Protein AF-A0A2X0ITS3-F1 (afdb_monomer_lite)

Organism: NCBI:txid2219663

Foldseek 3Di:
DDPPPPDDDPQPPDQDPCQQQQQAASPPRHGADPVKGWAFDAWDWDQDPVGDTDIGTGTHTPVDDPDDD

Radius of gyration: 12.17 Å; chains: 1; bounding box: 28×25×29 Å

Secondary structure (DSSP, 8-state):
------------S---HHHHTTSBBTTT-PBPBTTB--EEEEEEEEE-TTS-EEEEEEEE-TT------

Sequence (69 aa):
MAYVLERRLPLPEQVSIARLHGEACIGCGRTAAKDRPLALAGTIAVPDAEGIERPWQVVTCPDCTLRET

Structure (mmCIF, N/CA/C/O backbone):
data_AF-A0A2X0ITS3-F1
#
_entry.id   AF-A0A2X0ITS3-F1
#
loop_
_atom_site.group_PDB
_atom_site.id
_atom_site.type_symbol
_atom_site.label_atom_id
_atom_site.label_alt_id
_atom_site.label_comp_id
_atom_site.label_asym_id
_atom_site.label_entity_id
_atom_site.label_seq_id
_atom_site.pdbx_PDB_ins_code
_atom_site.Cartn_x
_atom_site.Cartn_y
_atom_site.Cartn_z
_atom_site.occupancy
_atom_site.B_iso_or_equiv
_atom_site.auth_seq_id
_atom_site.auth_comp_id
_atom_site.auth_asym_id
_atom_site.auth_atom_id
_atom_site.pdbx_PDB_model_num
ATOM 1 N N . MET A 1 1 ? 16.597 -7.863 10.324 1.00 33.19 1 MET A N 1
ATOM 2 C CA . MET A 1 1 ? 16.170 -8.729 9.206 1.00 33.19 1 MET A CA 1
ATOM 3 C C . MET A 1 1 ? 15.434 -7.844 8.218 1.00 33.19 1 MET A C 1
ATOM 5 O O . MET A 1 1 ? 14.423 -7.270 8.595 1.00 33.19 1 MET A O 1
ATOM 9 N N . ALA A 1 2 ? 16.010 -7.613 7.039 1.00 29.41 2 ALA A N 1
ATOM 10 C CA . ALA A 1 2 ? 15.411 -6.778 6.002 1.00 29.41 2 ALA A CA 1
ATOM 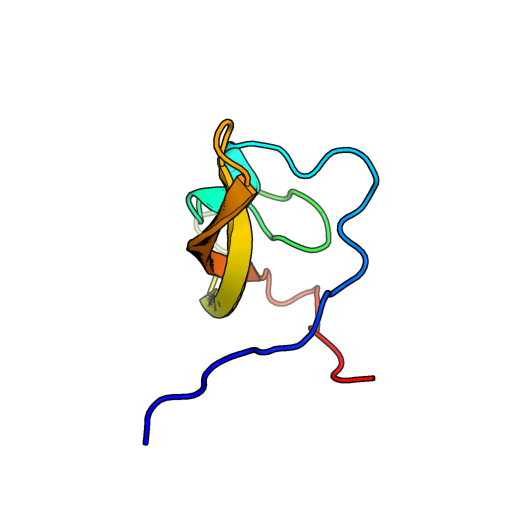11 C C . ALA A 1 2 ? 14.566 -7.682 5.099 1.00 29.41 2 ALA A C 1
ATOM 13 O O . ALA A 1 2 ? 15.108 -8.577 4.456 1.00 29.41 2 ALA A O 1
ATOM 14 N N . TYR A 1 3 ? 13.249 -7.493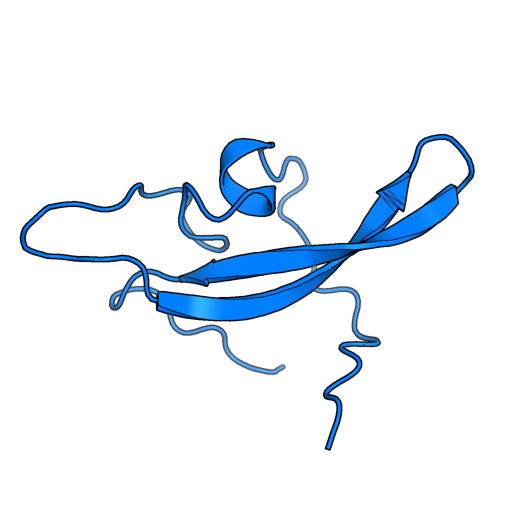 5.100 1.00 36.22 3 TYR A N 1
ATOM 15 C CA . TYR A 1 3 ? 12.362 -8.183 4.171 1.00 36.22 3 TYR A CA 1
ATOM 16 C C . TYR A 1 3 ? 12.490 -7.494 2.811 1.00 36.22 3 TYR A C 1
ATOM 18 O O . TYR A 1 3 ? 11.887 -6.449 2.575 1.00 36.22 3 TYR A O 1
ATOM 26 N N . VAL A 1 4 ? 13.339 -8.041 1.940 1.00 36.31 4 VAL A N 1
ATOM 27 C CA . VAL A 1 4 ? 13.358 -7.680 0.521 1.00 36.31 4 VAL A CA 1
ATOM 28 C C . VAL A 1 4 ? 12.203 -8.439 -0.127 1.00 36.31 4 VAL A C 1
ATOM 30 O O . VAL A 1 4 ? 12.254 -9.656 -0.289 1.00 36.31 4 VAL A O 1
ATOM 33 N N . LEU A 1 5 ? 11.119 -7.729 -0.429 1.00 42.22 5 LEU A N 1
ATOM 34 C CA . LEU A 1 5 ? 9.989 -8.251 -1.195 1.00 42.22 5 LEU A CA 1
ATOM 35 C C . LEU A 1 5 ? 10.415 -8.376 -2.671 1.00 42.22 5 LEU A C 1
ATOM 37 O O . LEU A 1 5 ? 10.108 -7.524 -3.492 1.00 42.22 5 LEU A O 1
ATOM 41 N N . GLU A 1 6 ? 11.130 -9.451 -3.017 1.00 40.94 6 GLU A N 1
ATOM 42 C CA . GLU A 1 6 ? 11.490 -9.815 -4.405 1.00 40.94 6 GLU A CA 1
ATOM 43 C C . GLU A 1 6 ? 10.308 -10.411 -5.204 1.00 40.94 6 GLU A C 1
ATOM 45 O O . GLU A 1 6 ? 10.499 -11.148 -6.172 1.00 40.94 6 GLU A O 1
ATOM 50 N N . ARG A 1 7 ? 9.055 -10.140 -4.819 1.00 44.53 7 ARG A N 1
ATOM 51 C CA . ARG A 1 7 ? 7.878 -10.696 -5.500 1.00 44.53 7 ARG A CA 1
ATOM 52 C C . ARG A 1 7 ? 7.076 -9.600 -6.182 1.00 44.53 7 ARG A C 1
ATOM 54 O O . ARG A 1 7 ? 6.494 -8.740 -5.526 1.00 44.53 7 ARG A O 1
ATOM 61 N N . ARG A 1 8 ? 7.013 -9.688 -7.516 1.00 44.16 8 ARG A N 1
ATOM 62 C CA . ARG A 1 8 ? 6.065 -8.964 -8.372 1.00 44.16 8 ARG A CA 1
ATOM 63 C C . ARG A 1 8 ? 4.640 -9.339 -7.957 1.00 44.16 8 ARG A C 1
ATOM 65 O O . ARG A 1 8 ? 4.068 -10.290 -8.483 1.00 44.16 8 ARG A O 1
ATOM 72 N N . LEU A 1 9 ? 4.075 -8.616 -6.993 1.00 46.56 9 LEU A N 1
ATOM 73 C CA . LEU A 1 9 ? 2.631 -8.615 -6.782 1.00 46.56 9 LEU A CA 1
ATOM 74 C C . LEU A 1 9 ? 1.995 -8.128 -8.092 1.00 46.56 9 LEU A C 1
ATOM 76 O O . LEU A 1 9 ? 2.493 -7.144 -8.646 1.00 46.56 9 LEU A O 1
ATOM 80 N N . PRO A 1 10 ? 0.944 -8.779 -8.621 1.00 43.97 10 PRO A N 1
ATOM 81 C CA . PRO A 1 10 ? 0.197 -8.230 -9.740 1.00 43.97 10 PRO A CA 1
ATOM 82 C C . PRO A 1 10 ? -0.448 -6.933 -9.253 1.00 43.97 10 PRO A C 1
ATOM 84 O O . PRO A 1 10 ? -1.505 -6.929 -8.622 1.00 43.97 10 PRO A O 1
ATOM 87 N N . LEU A 1 11 ? 0.247 -5.822 -9.482 1.00 52.16 11 LEU A N 1
ATOM 88 C CA . LEU A 1 11 ? -0.315 -4.497 -9.334 1.00 52.16 11 LEU A CA 1
ATOM 89 C C . LEU A 1 11 ? -1.543 -4.480 -10.262 1.00 52.16 11 LEU A C 1
ATOM 91 O O . LEU A 1 11 ? -1.407 -4.887 -11.420 1.00 52.16 11 LEU A O 1
ATOM 95 N N . PRO A 1 12 ? -2.746 -4.077 -9.802 1.00 53.53 12 PRO A N 1
ATOM 96 C CA . PRO A 1 12 ? -3.818 -3.760 -10.741 1.00 53.53 12 PRO A CA 1
ATOM 97 C C . PRO A 1 12 ? -3.228 -2.831 -11.805 1.00 53.53 12 PRO A C 1
ATOM 99 O O . PRO A 1 12 ? -2.396 -1.998 -11.444 1.00 53.53 12 PRO A O 1
ATOM 102 N N . GLU A 1 13 ? -3.613 -2.985 -13.079 1.00 54.72 13 GLU A N 1
ATOM 103 C CA . GLU A 1 13 ? -2.974 -2.338 -14.250 1.00 54.72 13 GLU A CA 1
ATOM 104 C C . GLU A 1 13 ? -2.656 -0.841 -14.066 1.00 54.72 13 GLU A C 1
ATOM 106 O O . GLU A 1 13 ? -1.814 -0.292 -14.770 1.00 54.72 13 GLU A O 1
ATOM 111 N N . GLN A 1 14 ? -3.309 -0.175 -13.108 1.00 59.16 14 GLN A N 1
ATOM 112 C CA . GLN A 1 14 ? -3.013 1.178 -12.662 1.00 59.16 14 GLN A CA 1
ATOM 113 C C . GLN A 1 14 ? -2.992 1.256 -11.123 1.00 59.16 14 GLN A C 1
ATOM 115 O O . GLN A 1 14 ? -4.014 1.497 -10.472 1.00 59.16 14 GLN A O 1
ATOM 120 N N . VAL A 1 15 ? -1.820 1.080 -10.508 1.00 65.44 15 VAL A N 1
ATOM 121 C CA . VAL A 1 15 ? -1.611 1.484 -9.109 1.00 65.44 15 VAL A CA 1
ATOM 122 C C . VAL A 1 15 ? -1.373 2.987 -9.090 1.00 65.44 15 VAL A C 1
ATOM 124 O O . VAL A 1 15 ? -0.395 3.484 -9.639 1.00 65.44 15 VAL A O 1
ATOM 127 N N . SER A 1 16 ? -2.309 3.728 -8.495 1.00 72.00 16 SER A N 1
ATOM 128 C CA . SER A 1 16 ? -2.206 5.182 -8.416 1.00 72.00 16 SER A CA 1
ATOM 129 C C . SER A 1 16 ? -1.045 5.616 -7.520 1.00 72.00 16 SER A C 1
ATOM 131 O O . SER A 1 16 ? -0.709 4.942 -6.545 1.00 72.00 16 SER A O 1
ATOM 133 N N . ILE A 1 17 ? -0.484 6.794 -7.807 1.00 76.56 17 ILE A N 1
ATOM 134 C CA . ILE A 1 17 ? 0.584 7.423 -7.011 1.00 76.56 17 ILE A CA 1
ATOM 135 C C . ILE A 1 17 ? 0.200 7.474 -5.522 1.00 76.56 17 ILE A C 1
ATOM 137 O O . ILE A 1 17 ? 0.999 7.101 -4.670 1.00 76.56 17 ILE A O 1
ATOM 141 N N . ALA A 1 18 ? -1.056 7.801 -5.200 1.00 76.19 18 ALA A N 1
ATOM 142 C CA . ALA A 1 18 ? -1.549 7.820 -3.820 1.00 76.19 18 ALA A CA 1
ATOM 143 C C . ALA A 1 18 ? -1.378 6.472 -3.083 1.00 76.19 18 ALA A C 1
ATOM 145 O O . ALA A 1 18 ? -1.140 6.442 -1.878 1.00 76.19 18 ALA A O 1
ATOM 146 N N . ARG A 1 19 ? -1.463 5.336 -3.787 1.00 82.56 19 ARG A N 1
ATOM 147 C CA . ARG A 1 19 ? -1.226 4.009 -3.191 1.00 82.56 19 ARG A CA 1
ATOM 148 C C . ARG A 1 19 ? 0.262 3.735 -2.972 1.00 82.56 19 ARG A C 1
ATOM 150 O O . ARG A 1 19 ? 0.615 3.122 -1.969 1.00 82.56 19 ARG A O 1
ATOM 157 N N . LEU A 1 20 ? 1.122 4.203 -3.881 1.00 81.75 20 LEU A N 1
ATOM 158 C CA . LEU A 1 20 ? 2.580 4.067 -3.763 1.00 81.75 20 LEU A CA 1
ATOM 159 C C . LEU A 1 20 ? 3.157 4.935 -2.643 1.00 81.75 20 LEU A C 1
ATOM 161 O O . LEU A 1 20 ? 4.081 4.514 -1.961 1.00 81.75 20 LEU A O 1
ATOM 165 N N . HIS A 1 21 ? 2.589 6.118 -2.417 1.00 83.19 21 HIS A N 1
ATOM 166 C CA . HIS A 1 21 ? 3.022 7.039 -1.364 1.00 83.19 21 HIS A CA 1
ATOM 167 C C . HIS A 1 21 ? 2.426 6.727 0.022 1.00 83.19 21 HIS A C 1
ATOM 169 O O . HIS A 1 21 ? 2.622 7.493 0.963 1.00 83.19 21 HIS A O 1
ATOM 175 N N . GLY A 1 22 ? 1.693 5.617 0.172 1.00 84.62 22 GLY A N 1
ATOM 176 C CA . GLY A 1 22 ? 1.098 5.228 1.453 1.00 84.62 22 GLY A CA 1
ATOM 177 C C . GLY A 1 22 ? -0.102 6.082 1.888 1.00 84.62 22 GLY A C 1
ATOM 178 O O . GLY A 1 22 ? -0.516 6.018 3.043 1.00 84.62 22 GLY A O 1
ATOM 179 N N . GLU A 1 23 ? -0.683 6.868 0.981 1.00 86.94 23 GLU A N 1
ATOM 180 C CA . GLU A 1 23 ? -1.858 7.712 1.249 1.00 86.94 23 GLU A CA 1
ATOM 181 C C . GLU A 1 23 ? -3.177 6.936 1.089 1.00 86.94 23 GLU A C 1
ATOM 183 O O . GLU A 1 23 ? -4.221 7.318 1.628 1.00 86.94 23 GLU A O 1
ATOM 188 N N . ALA A 1 24 ? -3.130 5.817 0.360 1.00 88.88 24 ALA A N 1
ATOM 189 C CA . ALA A 1 24 ? -4.260 4.941 0.096 1.00 88.88 24 ALA A CA 1
ATOM 190 C C . ALA A 1 24 ? -3.885 3.456 0.217 1.00 88.88 24 ALA A C 1
ATOM 192 O O . ALA A 1 24 ? -2.767 3.047 -0.086 1.00 88.88 24 ALA A O 1
ATOM 193 N N . CYS A 1 25 ? -4.859 2.635 0.615 1.00 89.00 25 CYS A N 1
ATOM 194 C CA . CYS A 1 25 ? -4.742 1.183 0.672 1.00 89.00 25 CYS A CA 1
ATOM 195 C C . CYS A 1 25 ? -4.309 0.622 -0.689 1.00 89.00 25 CYS A C 1
ATOM 197 O O . CYS A 1 25 ? -4.976 0.856 -1.700 1.00 89.00 25 CYS A O 1
ATOM 199 N N . ILE A 1 26 ? -3.236 -0.167 -0.710 1.00 85.50 26 ILE A N 1
ATOM 200 C CA . ILE A 1 26 ? -2.684 -0.731 -1.946 1.00 85.50 26 ILE A CA 1
ATOM 201 C C . ILE A 1 26 ? -3.668 -1.672 -2.662 1.00 85.50 26 ILE A C 1
ATOM 203 O O . ILE A 1 26 ? -3.717 -1.690 -3.891 1.00 85.50 26 ILE A O 1
ATOM 207 N N . GLY A 1 27 ? -4.508 -2.387 -1.904 1.00 83.94 27 GLY A N 1
ATOM 208 C CA . GLY A 1 27 ? -5.500 -3.320 -2.444 1.00 83.94 27 GLY A CA 1
ATOM 209 C C . GLY A 1 27 ? -6.734 -2.631 -3.033 1.00 83.94 27 GLY A C 1
ATOM 210 O O . GLY A 1 27 ? -7.072 -2.851 -4.193 1.00 83.94 27 GLY A O 1
ATOM 211 N N . CYS A 1 28 ? -7.412 -1.782 -2.250 1.00 85.06 28 CYS A N 1
ATOM 212 C CA . CYS A 1 28 ? -8.715 -1.210 -2.626 1.00 85.06 28 CYS A CA 1
ATOM 213 C C . CYS A 1 28 ? -8.703 0.295 -2.949 1.00 85.06 28 CYS A C 1
ATOM 215 O O . CYS A 1 28 ? -9.707 0.825 -3.414 1.00 85.06 28 CYS A O 1
ATOM 217 N N . GLY A 1 29 ? -7.596 1.007 -2.712 1.00 85.69 29 GLY A N 1
ATOM 218 C CA . GLY A 1 29 ? -7.469 2.446 -2.977 1.00 85.69 29 GLY A CA 1
ATOM 219 C C . GLY A 1 29 ? -8.144 3.372 -1.961 1.00 85.69 29 GLY A C 1
ATOM 220 O O . GLY A 1 29 ? -8.174 4.581 -2.172 1.00 85.69 29 GLY A O 1
ATOM 221 N N . ARG A 1 30 ? -8.678 2.836 -0.861 1.00 88.12 30 ARG A N 1
ATOM 222 C CA . ARG A 1 30 ? -9.289 3.624 0.216 1.00 88.12 30 ARG A CA 1
ATOM 223 C C . ARG A 1 30 ? -8.249 4.468 0.964 1.00 88.12 30 ARG A C 1
ATOM 225 O O . ARG A 1 30 ? -7.207 3.941 1.340 1.00 88.12 30 ARG A O 1
ATOM 232 N N . THR A 1 31 ? -8.562 5.727 1.262 1.00 90.31 31 THR A N 1
ATOM 233 C CA . THR A 1 31 ? -7.727 6.621 2.085 1.00 90.31 31 THR A CA 1
ATOM 234 C C . THR A 1 31 ? -7.977 6.448 3.589 1.00 90.31 31 THR A C 1
ATOM 236 O O . THR A 1 31 ? -8.997 5.891 4.011 1.00 90.31 31 THR A O 1
ATOM 239 N N . ALA A 1 32 ? -7.039 6.916 4.416 1.00 86.38 32 ALA A N 1
ATOM 240 C CA . ALA A 1 32 ? -7.179 6.875 5.869 1.00 86.38 32 ALA A CA 1
ATOM 241 C C . ALA A 1 32 ? -8.386 7.703 6.344 1.00 86.38 32 ALA A C 1
ATOM 243 O O . ALA A 1 32 ? -8.600 8.830 5.899 1.00 86.38 32 ALA A O 1
ATOM 244 N N . ALA A 1 33 ? -9.153 7.155 7.287 1.00 84.00 33 ALA A N 1
ATOM 245 C CA . ALA A 1 33 ? -10.214 7.866 7.994 1.00 84.00 33 ALA A CA 1
ATOM 246 C C . ALA A 1 33 ? -9.917 7.879 9.499 1.00 84.00 33 ALA A C 1
ATOM 248 O O . ALA A 1 33 ? -9.200 7.014 10.002 1.00 84.00 33 ALA A O 1
ATOM 249 N N . LYS A 1 34 ? -10.484 8.843 10.234 1.00 83.94 34 LYS A N 1
ATOM 250 C CA . LYS A 1 34 ? -10.228 9.027 11.676 1.00 83.94 34 LYS A CA 1
ATOM 251 C C . LYS A 1 34 ? -10.514 7.768 12.510 1.00 83.94 34 LYS A C 1
ATOM 253 O O . LYS A 1 34 ? -9.810 7.503 13.474 1.00 83.94 34 LYS A O 1
ATOM 258 N N . ASP A 1 35 ? -11.543 7.014 12.142 1.00 88.12 35 ASP A N 1
ATOM 259 C CA . ASP A 1 35 ? -11.990 5.774 12.788 1.00 88.12 35 ASP A CA 1
ATOM 260 C C . ASP A 1 35 ? -11.301 4.516 12.238 1.00 88.12 35 ASP A C 1
ATOM 262 O O . ASP A 1 35 ? -11.399 3.441 12.824 1.00 88.12 35 ASP A O 1
ATOM 266 N N . ARG A 1 36 ? -10.640 4.629 11.084 1.00 82.56 36 ARG A N 1
ATOM 267 C CA . ARG A 1 36 ? -10.119 3.503 10.303 1.00 82.56 36 ARG A CA 1
ATOM 268 C C . ARG A 1 36 ? -8.803 3.919 9.634 1.00 82.56 36 ARG A C 1
ATOM 270 O O . ARG A 1 36 ? -8.802 4.241 8.438 1.00 82.56 36 ARG A O 1
ATOM 277 N N . PRO A 1 37 ? -7.702 3.965 10.406 1.00 88.88 37 PRO A N 1
ATOM 278 C CA . PRO A 1 37 ? -6.392 4.317 9.882 1.00 88.88 37 PRO A CA 1
ATOM 279 C C . PRO A 1 37 ? -5.872 3.231 8.935 1.00 88.88 37 PRO A C 1
ATOM 281 O O . PRO A 1 37 ? -6.264 2.064 9.013 1.00 88.88 37 PRO A O 1
ATOM 284 N N . LEU A 1 38 ? -4.974 3.630 8.040 1.00 90.38 38 LEU A N 1
ATOM 285 C CA . LEU A 1 38 ? -4.191 2.699 7.236 1.00 90.38 38 LEU A CA 1
ATOM 286 C C . LEU A 1 38 ? -2.973 2.244 8.048 1.00 90.38 38 LEU A C 1
ATOM 288 O O . LEU A 1 38 ? -2.411 3.025 8.816 1.00 90.38 38 LEU A O 1
ATOM 292 N N . ALA A 1 39 ? -2.573 0.987 7.882 1.00 90.44 39 ALA A N 1
ATOM 293 C CA . ALA A 1 39 ? -1.409 0.409 8.545 1.00 90.44 39 ALA A CA 1
ATOM 294 C C . ALA A 1 39 ? -0.326 0.070 7.519 1.00 90.44 39 ALA A C 1
ATOM 296 O O . ALA A 1 39 ? -0.644 -0.355 6.407 1.00 90.44 39 ALA A O 1
ATOM 297 N N . LEU A 1 40 ? 0.945 0.234 7.899 1.00 89.50 40 LEU A N 1
ATOM 298 C CA . LEU A 1 40 ? 2.078 -0.194 7.078 1.00 89.50 40 LEU A CA 1
ATOM 299 C C . LEU A 1 40 ? 1.950 -1.691 6.784 1.00 89.50 40 LEU A C 1
ATOM 301 O O . LEU A 1 40 ? 1.828 -2.499 7.702 1.00 89.50 40 LEU A O 1
ATOM 305 N N . ALA A 1 41 ? 1.968 -2.035 5.502 1.00 86.62 41 ALA A N 1
ATOM 306 C CA . ALA A 1 41 ? 1.690 -3.383 5.028 1.00 86.62 41 ALA A CA 1
ATOM 307 C C . ALA A 1 41 ? 2.919 -4.047 4.394 1.00 86.62 41 ALA A C 1
ATOM 309 O O . ALA A 1 41 ? 2.992 -5.270 4.327 1.00 86.62 41 ALA A O 1
ATOM 310 N N . GLY A 1 42 ? 3.897 -3.254 3.956 1.00 85.81 42 GLY A N 1
ATOM 311 C CA . GLY A 1 42 ? 5.151 -3.753 3.410 1.00 85.81 42 GLY A CA 1
ATOM 312 C C . GLY A 1 42 ? 5.787 -2.762 2.450 1.00 85.81 42 GLY A C 1
ATOM 313 O O . GLY A 1 42 ? 5.523 -1.560 2.513 1.00 85.81 42 GLY A O 1
ATOM 314 N N . THR A 1 43 ? 6.602 -3.293 1.545 1.00 85.69 43 THR A N 1
ATOM 315 C CA . THR A 1 43 ? 7.288 -2.527 0.504 1.00 85.69 43 THR A CA 1
ATOM 316 C C . THR A 1 43 ? 7.094 -3.223 -0.833 1.00 85.69 43 THR A C 1
ATOM 318 O O . THR A 1 43 ? 7.294 -4.429 -0.918 1.00 85.69 43 THR A O 1
ATOM 321 N N . ILE A 1 44 ? 6.744 -2.487 -1.882 1.00 79.81 44 ILE A N 1
ATOM 322 C CA . ILE A 1 44 ? 6.730 -3.011 -3.253 1.00 79.81 44 ILE A CA 1
ATOM 323 C C . ILE A 1 44 ? 7.843 -2.369 -4.067 1.00 79.81 44 ILE A C 1
ATOM 325 O O . ILE A 1 44 ? 8.198 -1.218 -3.831 1.00 79.81 44 ILE A O 1
ATOM 329 N N . ALA A 1 45 ? 8.393 -3.112 -5.018 1.00 83.06 45 ALA A N 1
ATOM 330 C CA . ALA A 1 45 ? 9.329 -2.582 -5.993 1.00 83.06 45 ALA A CA 1
ATOM 331 C C . ALA A 1 45 ? 8.553 -2.139 -7.240 1.00 83.06 45 ALA A C 1
ATOM 333 O O . ALA A 1 45 ? 7.685 -2.872 -7.723 1.00 83.06 45 ALA A O 1
ATOM 334 N N . VAL A 1 46 ? 8.800 -0.909 -7.691 1.00 79.44 46 VAL A N 1
ATOM 335 C CA . VAL A 1 46 ? 8.231 -0.368 -8.928 1.00 79.44 46 VAL A CA 1
ATOM 336 C C . VAL A 1 46 ? 9.381 0.127 -9.801 1.00 79.44 46 VAL A C 1
ATOM 338 O O . VAL A 1 46 ? 10.170 0.946 -9.318 1.00 79.44 46 VAL A O 1
ATOM 341 N N . PRO A 1 47 ? 9.482 -0.313 -11.067 1.00 80.06 47 PRO A N 1
ATOM 342 C CA . PRO A 1 47 ? 10.507 0.175 -11.977 1.00 80.06 47 PRO A CA 1
ATOM 343 C C . PRO A 1 47 ? 10.264 1.649 -12.310 1.00 80.06 47 PRO A C 1
ATOM 345 O O . PRO A 1 47 ? 9.138 2.059 -12.601 1.00 80.06 47 PRO A O 1
ATOM 348 N N . ASP A 1 48 ? 11.323 2.452 -12.264 1.00 78.25 48 ASP A N 1
ATOM 349 C CA . ASP A 1 48 ? 11.294 3.829 -12.747 1.00 78.25 48 ASP A CA 1
ATOM 350 C C . ASP A 1 48 ? 11.420 3.904 -14.281 1.00 78.25 48 ASP A C 1
ATOM 352 O O . ASP A 1 48 ? 11.440 2.891 -14.984 1.00 78.25 48 ASP A O 1
ATOM 356 N N . ALA A 1 49 ? 11.474 5.126 -14.821 1.00 77.38 49 ALA A N 1
ATOM 357 C CA . ALA A 1 49 ? 11.578 5.362 -16.262 1.00 77.38 49 ALA A CA 1
ATOM 358 C C . ALA A 1 49 ? 12.862 4.781 -16.891 1.00 77.38 49 ALA A C 1
ATOM 360 O O . ALA A 1 49 ? 12.911 4.590 -18.104 1.00 77.38 49 ALA A O 1
ATOM 361 N N . GLU A 1 50 ? 13.879 4.489 -16.078 1.00 85.56 50 GLU A N 1
ATOM 362 C CA . GLU A 1 50 ? 15.144 3.878 -16.490 1.00 85.56 50 GLU A CA 1
ATOM 363 C C . GLU A 1 50 ? 15.135 2.351 -16.277 1.00 85.56 50 GLU A C 1
ATOM 365 O O . GLU A 1 50 ? 16.123 1.673 -16.559 1.00 85.56 50 GLU A O 1
ATOM 370 N N . GLY A 1 51 ? 14.014 1.788 -15.807 1.00 81.38 51 GLY A N 1
ATOM 371 C CA . GLY A 1 51 ? 13.864 0.368 -15.499 1.00 81.38 51 GLY A CA 1
ATOM 372 C C . GLY A 1 51 ? 14.488 -0.043 -14.164 1.00 81.38 51 GLY A C 1
ATOM 373 O O . GLY A 1 51 ? 14.638 -1.238 -13.908 1.00 81.38 51 GLY A O 1
ATOM 374 N N . ILE A 1 52 ? 14.862 0.915 -13.310 1.00 84.38 52 ILE A N 1
ATOM 375 C CA . ILE A 1 52 ? 15.445 0.643 -11.997 1.00 84.38 52 ILE A CA 1
ATOM 376 C C . ILE A 1 52 ? 14.314 0.445 -10.990 1.00 84.38 52 ILE A C 1
ATOM 378 O O . ILE A 1 52 ? 13.493 1.332 -10.765 1.00 84.38 52 ILE A O 1
ATOM 382 N N . GLU A 1 53 ? 14.285 -0.722 -10.354 1.00 83.06 53 GLU A N 1
ATOM 383 C CA . GLU A 1 53 ? 13.317 -1.050 -9.308 1.00 83.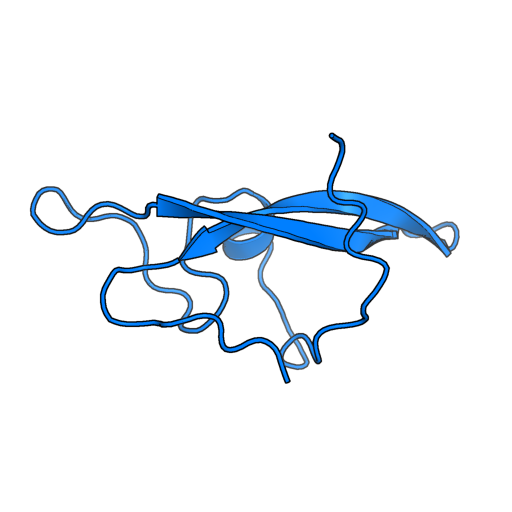06 53 GLU A CA 1
ATOM 384 C C . GLU A 1 53 ? 13.521 -0.161 -8.073 1.00 83.06 53 GLU A C 1
ATOM 386 O O . GLU A 1 53 ? 14.546 -0.235 -7.387 1.00 83.06 53 GLU A O 1
ATOM 391 N N . ARG A 1 54 ? 12.529 0.679 -7.765 1.00 82.06 54 ARG A N 1
ATOM 392 C CA . ARG A 1 54 ? 12.520 1.531 -6.572 1.00 82.06 54 ARG A CA 1
ATOM 393 C C . ARG A 1 54 ? 11.550 0.990 -5.526 1.00 82.06 54 ARG A C 1
ATOM 395 O O . ARG A 1 54 ? 10.399 0.710 -5.860 1.00 82.06 54 ARG A O 1
ATOM 402 N N . PRO A 1 55 ? 11.980 0.857 -4.260 1.00 84.19 55 PRO A N 1
ATOM 403 C CA . PRO A 1 55 ? 11.107 0.413 -3.186 1.00 84.19 55 PRO A CA 1
ATOM 404 C C . PRO A 1 55 ? 10.143 1.526 -2.757 1.00 84.19 55 PRO A C 1
ATOM 406 O O . PRO A 1 55 ? 10.556 2.655 -2.499 1.00 84.19 55 PRO A O 1
ATOM 409 N N . TRP A 1 56 ? 8.873 1.172 -2.595 1.00 83.25 56 TRP A N 1
ATOM 410 C CA . TRP A 1 56 ? 7.798 2.028 -2.105 1.00 83.25 56 TRP A CA 1
ATOM 411 C C . TRP A 1 56 ? 7.124 1.380 -0.905 1.00 83.25 56 TRP A C 1
ATOM 413 O O . TRP A 1 56 ? 6.655 0.245 -0.997 1.00 83.25 56 TRP A O 1
ATOM 423 N N . GLN A 1 57 ? 7.068 2.091 0.221 1.00 87.25 57 GLN A N 1
ATOM 424 C CA . GLN A 1 57 ? 6.300 1.633 1.376 1.00 87.25 57 GLN A CA 1
ATOM 425 C C . GLN A 1 57 ? 4.809 1.725 1.067 1.00 87.25 57 GLN A C 1
ATOM 427 O O . GLN A 1 57 ? 4.311 2.771 0.665 1.00 87.25 57 GLN A O 1
ATOM 432 N N . VAL A 1 58 ? 4.091 0.632 1.297 1.00 87.31 58 VAL A N 1
ATOM 433 C CA . VAL A 1 58 ? 2.656 0.547 1.032 1.00 87.31 58 VAL A CA 1
ATOM 434 C C . VAL A 1 58 ? 1.881 0.302 2.309 1.00 87.31 58 VAL A C 1
ATOM 436 O O . VAL A 1 58 ? 2.364 -0.320 3.259 1.00 87.31 58 VAL A O 1
ATOM 439 N N . VAL A 1 59 ? 0.642 0.775 2.313 1.00 90.06 59 VAL A N 1
ATOM 440 C CA . VAL A 1 59 ? -0.274 0.642 3.441 1.00 90.06 59 VAL A CA 1
ATOM 441 C C . VAL A 1 59 ? -1.505 -0.168 3.045 1.00 90.06 59 VAL A C 1
ATOM 443 O O . VAL A 1 59 ? -1.880 -0.231 1.872 1.00 90.06 59 VAL A O 1
ATOM 446 N N . THR A 1 60 ? -2.161 -0.774 4.028 1.00 90.00 60 THR A N 1
ATOM 447 C CA . THR A 1 60 ? -3.429 -1.488 3.852 1.00 90.00 60 THR A CA 1
ATOM 448 C C . THR A 1 60 ? -4.471 -0.986 4.843 1.00 90.00 60 THR A C 1
ATOM 450 O O . THR A 1 60 ? -4.140 -0.495 5.924 1.00 90.00 60 THR A O 1
ATOM 453 N N . CYS A 1 61 ? -5.745 -1.088 4.472 1.00 89.31 61 CYS A N 1
ATOM 454 C CA . CYS A 1 61 ? -6.852 -0.879 5.399 1.00 89.31 61 CYS A CA 1
ATOM 455 C C . CYS A 1 61 ? -7.147 -2.185 6.161 1.00 89.31 61 CYS A C 1
ATOM 457 O O . CYS A 1 61 ? -6.830 -3.260 5.652 1.00 89.31 61 CYS A O 1
ATOM 459 N N . PRO A 1 62 ? -7.783 -2.129 7.345 1.00 85.75 62 PRO A N 1
ATOM 460 C CA . PRO A 1 62 ? -8.107 -3.329 8.128 1.00 85.75 62 PRO A CA 1
ATOM 461 C C . PRO A 1 62 ? -9.015 -4.320 7.381 1.00 85.75 62 PRO A C 1
ATOM 463 O O . PRO A 1 62 ? -8.979 -5.515 7.656 1.00 85.75 62 PRO A O 1
ATOM 466 N N . ASP A 1 63 ? -9.794 -3.833 6.412 1.00 86.19 63 ASP A N 1
ATOM 467 C CA . ASP A 1 63 ? -10.682 -4.649 5.575 1.00 86.19 63 ASP A CA 1
ATOM 468 C C . ASP A 1 63 ? -9.926 -5.423 4.475 1.00 86.19 63 ASP A C 1
ATOM 470 O O . ASP A 1 63 ? -10.455 -6.371 3.897 1.00 86.19 63 ASP A O 1
ATOM 474 N N . CYS A 1 64 ? -8.690 -5.020 4.161 1.00 82.94 64 CYS A N 1
ATOM 475 C CA . CYS A 1 64 ? -7.851 -5.659 3.157 1.00 82.94 64 CYS A CA 1
ATOM 476 C C . CYS A 1 64 ? -6.720 -6.429 3.837 1.00 82.94 64 CYS A C 1
ATOM 478 O O . CYS A 1 64 ? -5.806 -5.853 4.426 1.00 82.94 64 CYS A O 1
ATOM 480 N N . THR A 1 65 ? -6.738 -7.749 3.690 1.00 68.81 65 THR A N 1
ATOM 481 C CA . THR A 1 65 ? -5.598 -8.592 4.048 1.00 68.81 65 THR A CA 1
ATOM 482 C C . THR A 1 65 ? -4.722 -8.761 2.815 1.00 68.81 65 THR A C 1
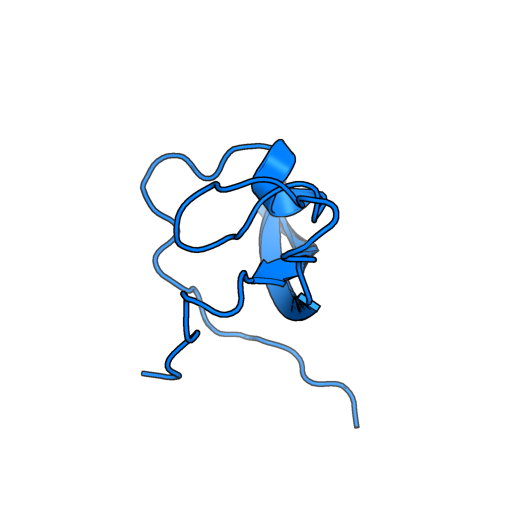ATOM 484 O O . THR A 1 65 ? -5.178 -9.312 1.811 1.00 68.81 65 THR A O 1
ATOM 487 N N . LEU A 1 66 ? -3.465 -8.316 2.875 1.00 64.25 66 LEU A N 1
ATOM 488 C CA . LEU A 1 66 ? -2.472 -8.776 1.907 1.00 64.25 66 LEU A CA 1
ATOM 489 C C . LEU A 1 66 ? -2.242 -10.260 2.192 1.00 64.25 66 LEU A C 1
ATOM 491 O O . LEU A 1 66 ? -1.668 -10.614 3.218 1.00 64.25 66 LEU A O 1
ATOM 495 N N . ARG A 1 67 ? -2.778 -11.134 1.340 1.00 50.69 67 ARG A N 1
ATOM 496 C CA . ARG A 1 67 ? -2.450 -12.557 1.397 1.00 50.69 67 ARG A CA 1
ATOM 497 C C . ARG A 1 67 ? -1.175 -12.772 0.602 1.00 50.69 67 ARG A C 1
ATOM 499 O O . ARG A 1 67 ? -1.130 -12.444 -0.580 1.00 50.69 67 ARG A O 1
ATOM 506 N N . GLU A 1 68 ? -0.165 -13.326 1.259 1.00 42.66 68 GLU A N 1
ATOM 507 C CA . GLU A 1 68 ? 0.971 -13.933 0.576 1.00 42.66 68 GLU A CA 1
ATOM 508 C C . GLU A 1 68 ? 0.450 -15.154 -0.192 1.00 42.66 68 GLU A C 1
ATOM 510 O O . GLU A 1 68 ? -0.004 -16.129 0.408 1.00 42.66 68 GLU A O 1
ATOM 515 N N . THR A 1 69 ? 0.442 -15.064 -1.519 1.00 42.16 69 THR A N 1
ATOM 516 C CA . THR A 1 69 ? 0.305 -16.215 -2.424 1.00 42.16 69 THR A CA 1
ATOM 517 C C . THR A 1 69 ? 1.667 -16.595 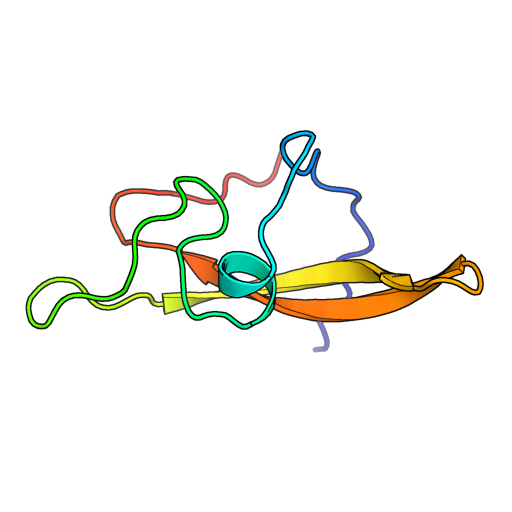-2.981 1.00 42.16 69 THR A C 1
ATOM 519 O O . THR A 1 69 ? 2.429 -15.676 -3.369 1.00 42.16 69 THR A O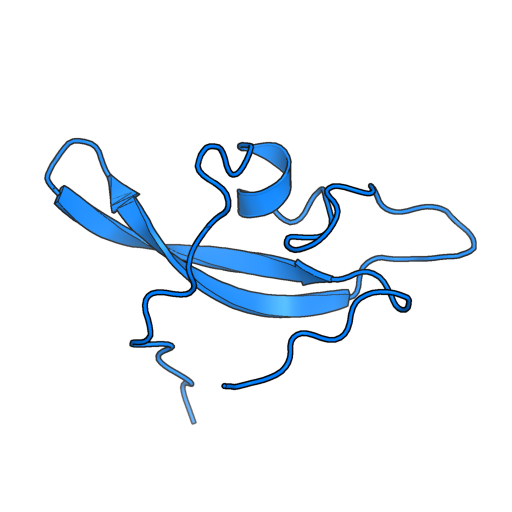 1
#

pLDDT: mean 73.83, std 18.07, range [29.41, 90.44]